Protein AF-A0A2B9PFP1-F1 (afdb_monomer)

Secondary structure (DSSP, 8-state):
--EEE--SS-HHHHHHHHHHHHHHHHHHTTS-GGG-EEE-----

Radius of gyration: 10.99 Å; Cα contacts (8 Å, |Δi|>4): 35; chains: 1; bounding box: 24×19×28 Å

Nearest PDB structures (foldseek):
  1u9d-assembly1_A  TM=9.142E-01  e=4.697E-02  Vibrio cholerae O1 biovar El Tor str. N16961
  6ogm-assembly2_G  TM=7.329E-01  e=5.042E-02  Burkholderia lata
  5c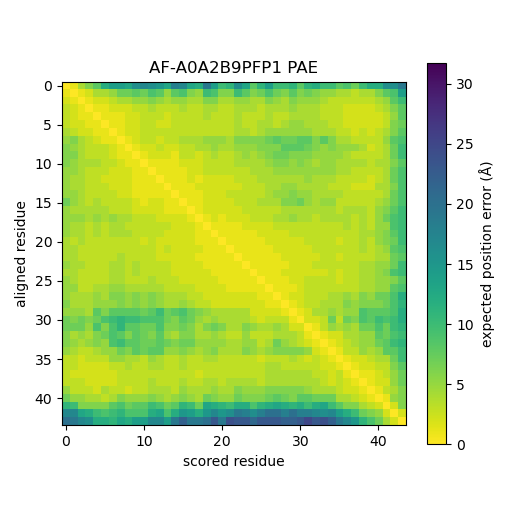ln-assembly2_I  TM=7.033E-01  e=1.179E-01  Pseudomonas putida
  6ghw-assembly2_C  TM=7.033E-01  e=1.457E-01  Pseudomonas putida
  2fm7-assembly1_A  TM=6.412E-01  e=1.679E-01  Pseudomonas putida

Solvent-accessible surface area (backbone atoms only — not comparable to full-atom values): 2838 Å² total; per-residue (Å²): 120,60,76,46,78,51,76,97,71,52,72,69,58,49,63,72,46,47,61,65,50,37,54,54,50,16,61,76,65,76,44,68,60,87,48,60,46,82,43,69,78,77,86,124

pLDDT: mean 84.6, std 8.28, range [48.19, 91.38]

Sequence (44 aa):
MPHVVFRGITIEQLKSISKPLVEELADICECGTDNFTLELPSST

Structure (mmCIF, N/CA/C/O backbone):
data_AF-A0A2B9PFP1-F1
#
_entry.id   AF-A0A2B9PFP1-F1
#
loop_
_atom_site.group_PDB
_atom_site.id
_atom_site.type_symbol
_atom_site.label_atom_id
_atom_site.label_alt_id
_atom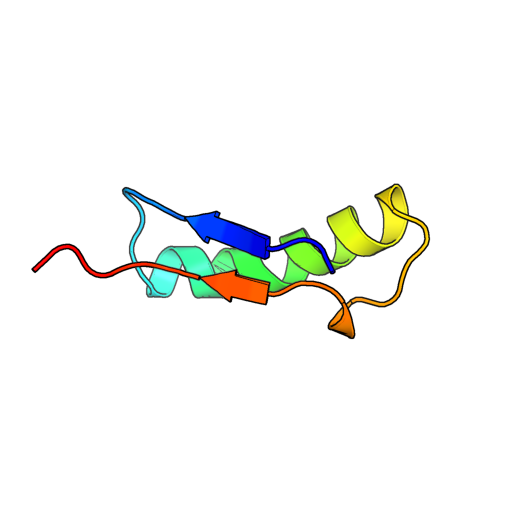_site.label_comp_id
_atom_site.lab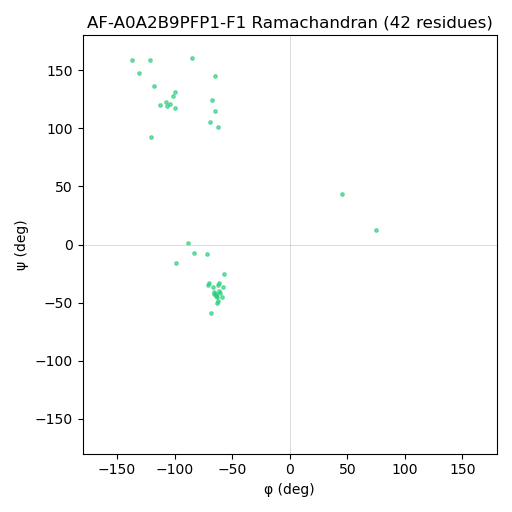el_asym_id
_atom_site.label_entity_id
_atom_site.label_seq_id
_atom_site.pdbx_PDB_ins_code
_atom_site.Cartn_x
_atom_site.Cartn_y
_atom_site.Cartn_z
_atom_site.occupancy
_atom_site.B_iso_or_equiv
_atom_site.auth_seq_id
_atom_site.auth_comp_id
_atom_site.auth_asym_id
_atom_site.auth_atom_id
_atom_site.pdbx_PDB_model_num
ATOM 1 N N . MET A 1 1 ? 10.531 8.174 -4.108 1.00 64.44 1 MET A N 1
ATOM 2 C CA . MET A 1 1 ? 9.781 7.591 -2.979 1.00 64.44 1 MET A CA 1
ATOM 3 C C . MET A 1 1 ? 8.332 8.037 -3.089 1.00 64.44 1 MET A C 1
ATOM 5 O O . MET A 1 1 ? 8.015 9.152 -2.688 1.00 64.44 1 MET A O 1
ATOM 9 N N . PRO A 1 2 ? 7.485 7.253 -3.771 1.00 74.38 2 PRO A N 1
ATOM 10 C CA . PRO A 1 2 ? 6.046 7.491 -3.826 1.00 74.38 2 PRO A CA 1
ATOM 11 C C . PRO A 1 2 ? 5.390 7.269 -2.452 1.00 74.38 2 PRO A C 1
ATOM 13 O O . PRO A 1 2 ? 5.509 6.204 -1.846 1.00 74.38 2 PRO A O 1
ATOM 16 N N . HIS A 1 3 ? 4.681 8.293 -1.974 1.00 83.88 3 HIS A N 1
ATOM 17 C CA . HIS A 1 3 ? 3.872 8.242 -0.756 1.00 83.88 3 HIS A CA 1
ATOM 18 C C . HIS A 1 3 ? 2.396 8.143 -1.141 1.00 83.88 3 HIS A C 1
ATOM 20 O O . HIS A 1 3 ? 1.878 9.019 -1.836 1.00 83.88 3 HIS A O 1
ATOM 26 N N . VAL A 1 4 ? 1.723 7.083 -0.699 1.00 86.06 4 VAL A N 1
ATOM 27 C CA . VAL A 1 4 ? 0.320 6.810 -1.022 1.00 86.06 4 VAL A CA 1
ATOM 28 C C . VAL A 1 4 ? -0.509 6.938 0.249 1.00 86.06 4 VAL A C 1
ATOM 30 O O . VAL A 1 4 ? -0.280 6.229 1.227 1.00 86.06 4 VAL A O 1
ATOM 33 N N . VAL A 1 5 ? -1.478 7.852 0.229 1.00 87.75 5 VAL A N 1
ATOM 34 C CA . VAL A 1 5 ? -2.350 8.143 1.372 1.00 87.75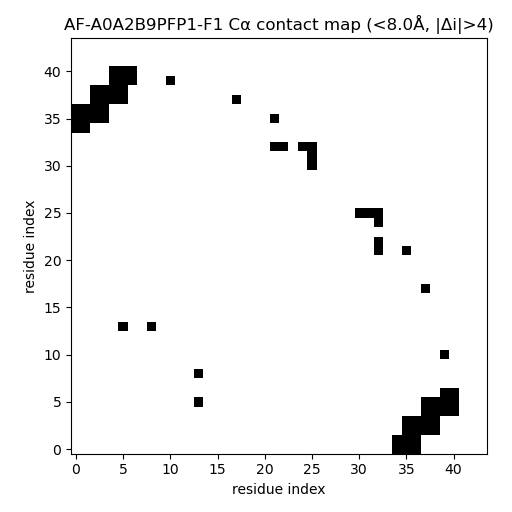 5 VAL A CA 1
ATOM 35 C C . VAL A 1 5 ? -3.743 7.590 1.100 1.00 87.75 5 VAL A C 1
ATOM 37 O O . VAL A 1 5 ? -4.396 7.980 0.132 1.00 87.75 5 VAL A O 1
ATOM 40 N N . PHE A 1 6 ? -4.222 6.721 1.982 1.00 87.38 6 PHE A N 1
ATOM 41 C CA . PHE A 1 6 ? -5.549 6.121 1.906 1.00 87.38 6 PHE A CA 1
ATOM 42 C C . PHE A 1 6 ? -6.507 6.846 2.843 1.00 87.38 6 PHE A C 1
ATOM 44 O O . PHE A 1 6 ? -6.211 7.062 4.016 1.00 87.38 6 PHE A O 1
ATOM 51 N N . ARG A 1 7 ? -7.685 7.211 2.335 1.00 88.50 7 ARG A N 1
ATOM 52 C CA . ARG A 1 7 ? -8.756 7.845 3.115 1.00 88.50 7 ARG A CA 1
ATOM 53 C C . ARG A 1 7 ? -10.074 7.130 2.852 1.00 88.50 7 ARG A C 1
ATOM 55 O O . ARG A 1 7 ? -10.305 6.655 1.746 1.00 88.50 7 ARG A O 1
ATOM 62 N N . GLY A 1 8 ? -10.938 7.074 3.864 1.00 85.94 8 GLY A N 1
ATOM 63 C CA . GLY A 1 8 ? -12.273 6.477 3.738 1.00 85.94 8 GLY A CA 1
ATOM 64 C C . GLY A 1 8 ? -12.302 4.944 3.701 1.00 85.94 8 GLY A 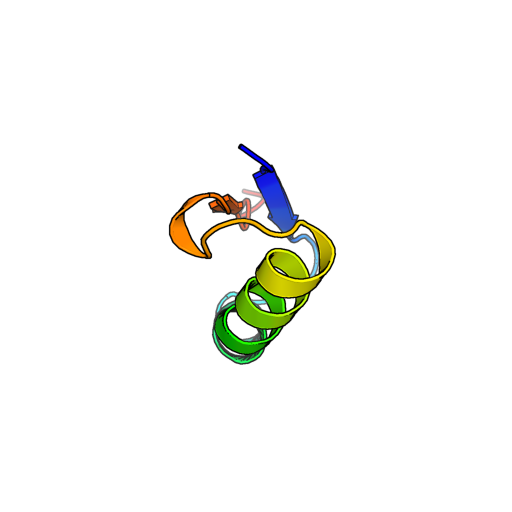C 1
ATOM 65 O O . GLY A 1 8 ? -13.342 4.376 3.388 1.00 85.94 8 GLY A O 1
ATOM 66 N N . ILE A 1 9 ? -11.195 4.274 4.034 1.00 87.31 9 ILE A N 1
ATOM 67 C CA . ILE A 1 9 ? -11.128 2.814 4.191 1.00 87.31 9 ILE A CA 1
ATOM 68 C C . ILE A 1 9 ? -10.655 2.460 5.602 1.00 87.31 9 ILE A C 1
ATOM 70 O O . ILE A 1 9 ? -10.044 3.281 6.284 1.00 87.31 9 ILE A O 1
ATOM 74 N N . THR A 1 10 ? -10.936 1.240 6.055 1.00 88.19 10 THR A N 1
ATOM 75 C CA . THR A 1 10 ? -10.443 0.755 7.349 1.00 88.19 10 THR A CA 1
ATOM 76 C C . THR A 1 10 ? -9.030 0.188 7.219 1.00 88.19 10 THR A C 1
ATOM 78 O O . THR A 1 10 ? -8.593 -0.212 6.138 1.00 88.19 10 THR A O 1
ATOM 81 N N . ILE A 1 11 ? -8.316 0.096 8.344 1.00 86.75 11 ILE A N 1
ATOM 82 C CA . ILE A 1 11 ? -6.989 -0.535 8.400 1.00 86.75 11 ILE A CA 1
ATOM 83 C C . ILE A 1 11 ? -7.033 -1.995 7.929 1.00 86.75 11 ILE A C 1
ATOM 85 O O . ILE A 1 11 ? -6.097 -2.453 7.283 1.00 86.75 11 ILE A O 1
ATOM 89 N N . GLU A 1 12 ? -8.104 -2.734 8.223 1.00 89.12 12 GLU A N 1
ATOM 90 C CA . GLU A 1 12 ? -8.255 -4.123 7.770 1.00 89.12 12 GLU A CA 1
ATOM 91 C C . GLU A 1 12 ? -8.381 -4.220 6.248 1.00 89.12 12 GLU A C 1
ATOM 93 O O . GLU A 1 12 ? -7.723 -5.057 5.631 1.00 89.12 12 GLU A O 1
ATOM 98 N N . GLN A 1 13 ? -9.160 -3.324 5.634 1.00 88.81 13 GLN A N 1
ATOM 99 C CA . GLN A 1 13 ? -9.254 -3.238 4.176 1.00 88.81 13 GLN A CA 1
ATOM 100 C C . GLN A 1 13 ? -7.901 -2.870 3.567 1.00 88.81 13 GLN A C 1
ATOM 102 O O . GLN A 1 13 ? -7.457 -3.542 2.638 1.00 88.81 13 GLN A O 1
ATOM 107 N N . LEU A 1 14 ? -7.200 -1.884 4.142 1.00 89.44 14 LEU A N 1
ATOM 108 C CA . LEU A 1 14 ? -5.862 -1.502 3.690 1.00 89.44 14 LEU A CA 1
ATOM 109 C C . LEU A 1 14 ? -4.875 -2.676 3.775 1.00 89.44 14 LEU A C 1
ATOM 111 O O . LEU A 1 14 ? -4.159 -2.929 2.815 1.00 89.44 14 LEU A O 1
ATOM 115 N N . LYS A 1 15 ? -4.864 -3.432 4.879 1.00 87.69 15 LYS A N 1
ATOM 116 C CA . LYS A 1 15 ? -4.001 -4.617 5.038 1.00 87.69 15 LYS A CA 1
ATOM 117 C C . LYS A 1 15 ? -4.307 -5.717 4.022 1.00 87.69 15 LYS A C 1
ATOM 119 O O . LYS A 1 15 ? -3.394 -6.417 3.598 1.00 87.69 15 LYS A O 1
ATOM 124 N N . SER A 1 16 ? -5.575 -5.881 3.642 1.00 91.31 16 SER A N 1
ATOM 125 C CA . SER A 1 16 ? -5.969 -6.878 2.644 1.00 91.31 16 SER A CA 1
ATOM 126 C C . SER A 1 16 ? -5.491 -6.513 1.238 1.00 91.31 16 SER A C 1
ATOM 128 O O . SER A 1 16 ? -5.189 -7.412 0.456 1.00 91.31 16 SER A O 1
ATOM 130 N N . ILE A 1 17 ? -5.435 -5.218 0.906 1.00 89.44 17 ILE A N 1
ATOM 131 C CA . ILE A 1 17 ? -5.062 -4.742 -0.435 1.00 89.44 17 ILE A CA 1
ATOM 132 C C . ILE A 1 17 ? -3.596 -4.309 -0.540 1.00 89.44 17 ILE A C 1
ATOM 134 O O . ILE A 1 17 ? -3.089 -4.184 -1.648 1.00 89.44 17 ILE A O 1
ATOM 138 N N . SER A 1 18 ? -2.897 -4.083 0.577 1.00 86.88 18 SER A N 1
ATOM 139 C CA . SER A 1 18 ? -1.566 -3.459 0.586 1.00 86.88 18 SER A CA 1
ATOM 140 C C . SER A 1 18 ? -0.525 -4.247 -0.199 1.00 86.88 18 SER A C 1
ATOM 142 O O . SER A 1 18 ? 0.280 -3.658 -0.909 1.00 86.88 18 SER A O 1
ATOM 144 N N . LYS A 1 19 ? -0.535 -5.576 -0.066 1.00 87.81 19 LYS A N 1
ATOM 145 C CA . LYS A 1 19 ? 0.445 -6.454 -0.706 1.00 87.81 19 LYS A CA 1
ATOM 146 C C . LYS A 1 19 ? 0.288 -6.490 -2.236 1.00 87.81 19 LYS A C 1
ATOM 148 O O . LYS A 1 19 ? 1.226 -6.055 -2.898 1.00 87.81 19 LYS A O 1
ATOM 153 N N . PRO A 1 20 ? -0.877 -6.881 -2.798 1.00 91.38 20 PRO A N 1
ATOM 154 C CA . PRO A 1 20 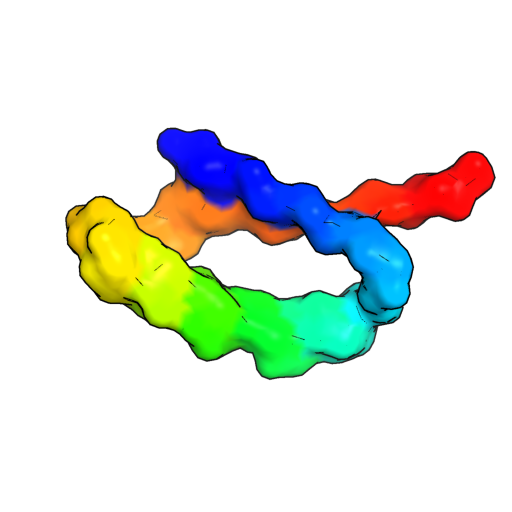? -1.050 -6.875 -4.250 1.00 91.38 20 PRO A CA 1
ATOM 155 C C . PRO A 1 20 ? -0.905 -5.468 -4.841 1.00 91.38 20 PRO A C 1
ATOM 157 O O . PRO A 1 20 ? -0.365 -5.314 -5.926 1.00 91.38 20 PRO A O 1
ATOM 160 N N . LEU A 1 21 ? -1.316 -4.421 -4.117 1.00 89.50 21 LEU A N 1
ATOM 161 C CA . LEU A 1 21 ? -1.179 -3.048 -4.593 1.00 89.50 21 LEU A CA 1
ATOM 162 C C . LEU A 1 21 ? 0.285 -2.625 -4.762 1.00 89.50 21 LEU A C 1
ATOM 164 O O . LEU A 1 21 ? 0.624 -1.997 -5.758 1.00 89.50 21 LEU A O 1
ATOM 168 N N . VAL A 1 22 ? 1.149 -2.937 -3.794 1.00 89.25 22 VAL A N 1
ATOM 169 C CA . VAL A 1 22 ? 2.572 -2.580 -3.875 1.00 89.25 22 VAL A CA 1
ATOM 170 C C . VAL A 1 22 ? 3.291 -3.420 -4.930 1.00 89.25 22 VAL A C 1
ATOM 172 O O . VAL A 1 22 ? 4.166 -2.886 -5.600 1.00 89.25 22 VAL A O 1
ATOM 175 N N . GLU A 1 23 ? 2.911 -4.688 -5.116 1.00 89.75 23 GLU A N 1
ATOM 176 C CA . GLU A 1 23 ? 3.453 -5.542 -6.184 1.00 89.75 23 GLU A CA 1
ATOM 177 C C . GLU A 1 23 ? 3.130 -4.976 -7.578 1.00 89.75 23 GLU A C 1
ATOM 179 O O . GLU A 1 23 ? 4.040 -4.779 -8.380 1.00 89.75 23 GLU A O 1
ATOM 184 N N . GLU A 1 24 ? 1.873 -4.605 -7.833 1.00 90.50 24 GLU A N 1
ATOM 185 C CA . GLU A 1 24 ? 1.464 -4.007 -9.115 1.00 90.50 24 GLU A CA 1
ATOM 186 C C . GLU A 1 24 ? 2.111 -2.630 -9.336 1.00 90.50 24 GLU A C 1
ATOM 188 O O . GLU A 1 24 ? 2.567 -2.304 -10.430 1.00 90.50 24 GLU A O 1
ATOM 193 N N . LEU A 1 25 ? 2.188 -1.799 -8.290 1.00 88.25 25 LEU A N 1
ATOM 194 C CA . LEU A 1 25 ? 2.828 -0.484 -8.383 1.00 88.25 25 LEU A CA 1
ATOM 195 C C . LEU A 1 25 ? 4.338 -0.592 -8.628 1.00 88.25 25 LEU A C 1
ATOM 197 O O . LEU A 1 25 ? 4.893 0.235 -9.353 1.00 88.25 25 LEU A O 1
ATOM 201 N N . ALA A 1 26 ? 4.994 -1.583 -8.027 1.00 88.38 26 ALA A N 1
ATOM 202 C CA . ALA A 1 26 ? 6.406 -1.875 -8.233 1.00 88.38 26 ALA A CA 1
ATOM 203 C C . ALA A 1 26 ? 6.690 -2.297 -9.680 1.00 88.38 26 ALA A C 1
ATOM 205 O O . ALA A 1 26 ? 7.653 -1.797 -10.262 1.00 88.38 26 ALA A O 1
ATOM 206 N N . ASP A 1 27 ? 5.827 -3.136 -10.264 1.00 89.56 27 ASP A N 1
ATOM 207 C CA . ASP A 1 27 ? 5.910 -3.558 -11.667 1.00 89.56 27 ASP A CA 1
ATOM 208 C C . ASP A 1 27 ? 5.744 -2.365 -12.624 1.00 89.56 27 ASP A C 1
ATOM 210 O O . ASP A 1 27 ? 6.618 -2.101 -13.448 1.00 89.56 27 ASP A O 1
ATOM 214 N N . ILE A 1 28 ? 4.700 -1.548 -12.426 1.00 88.56 28 ILE A N 1
ATOM 215 C CA . ILE A 1 28 ? 4.432 -0.353 -13.249 1.00 88.56 28 ILE A CA 1
ATOM 216 C C . ILE A 1 28 ? 5.568 0.672 -13.162 1.00 88.56 28 ILE A C 1
ATOM 218 O O . ILE A 1 28 ? 5.898 1.331 -14.148 1.00 88.56 28 ILE A O 1
ATOM 222 N N . CYS A 1 29 ? 6.127 0.866 -11.969 1.00 85.19 29 CYS A N 1
ATOM 223 C CA . CYS A 1 29 ? 7.168 1.867 -11.746 1.00 85.19 29 CYS A CA 1
ATOM 224 C C . CYS A 1 29 ? 8.583 1.326 -11.998 1.00 85.19 29 CYS A C 1
ATOM 226 O O . CYS A 1 29 ? 9.539 2.070 -11.767 1.00 85.19 29 CYS A O 1
ATOM 228 N N . GLU A 1 30 ? 8.721 0.055 -12.400 1.00 85.56 30 GLU A N 1
ATOM 229 C CA . GLU A 1 30 ? 9.995 -0.666 -12.534 1.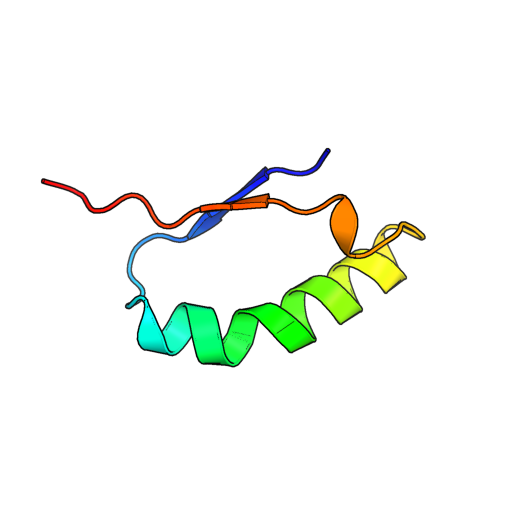00 85.56 30 GLU A CA 1
ATOM 230 C C . GLU A 1 30 ? 10.917 -0.448 -11.318 1.00 85.56 30 GLU A C 1
ATOM 232 O O . GLU A 1 30 ? 12.113 -0.166 -11.435 1.00 85.56 30 GLU A O 1
ATOM 237 N N . CYS A 1 31 ? 10.347 -0.517 -10.110 1.00 84.81 31 CYS A N 1
ATOM 238 C CA . CYS A 1 31 ? 11.059 -0.200 -8.874 1.00 84.81 31 CYS A CA 1
ATOM 239 C C . CYS A 1 31 ? 10.763 -1.208 -7.762 1.00 84.81 31 CYS A C 1
ATOM 241 O O . CYS A 1 31 ? 9.756 -1.902 -7.781 1.00 84.81 31 CYS A O 1
ATOM 243 N N . GLY A 1 32 ? 11.649 -1.300 -6.767 1.00 82.81 32 GLY A N 1
ATOM 244 C CA . GLY A 1 32 ? 11.453 -2.218 -5.643 1.00 82.81 32 GLY A CA 1
ATOM 245 C C . GLY A 1 32 ? 10.232 -1.852 -4.793 1.00 82.81 32 GLY A C 1
ATOM 246 O O . GLY A 1 32 ? 9.968 -0.669 -4.560 1.00 82.81 32 GLY A O 1
ATOM 247 N N . THR A 1 33 ? 9.546 -2.870 -4.269 1.00 83.25 33 THR A N 1
ATOM 248 C CA . THR A 1 33 ? 8.379 -2.748 -3.375 1.00 83.25 33 THR A CA 1
ATOM 249 C C . THR A 1 33 ? 8.664 -1.938 -2.106 1.00 83.25 33 THR A C 1
ATOM 251 O O . THR A 1 33 ? 7.766 -1.315 -1.548 1.00 83.25 33 THR A O 1
ATOM 254 N N . ASP A 1 34 ? 9.925 -1.880 -1.675 1.00 81.94 34 ASP A N 1
ATOM 255 C CA . ASP A 1 34 ? 10.384 -1.124 -0.504 1.00 81.94 34 ASP A CA 1
ATOM 256 C C . ASP A 1 34 ? 10.378 0.402 -0.701 1.00 81.94 34 ASP A C 1
ATOM 258 O O . ASP A 1 34 ? 10.586 1.155 0.249 1.00 81.94 34 ASP A O 1
ATOM 262 N N . ASN A 1 35 ? 10.129 0.891 -1.922 1.00 82.38 35 ASN A N 1
ATOM 263 C CA . ASN A 1 35 ? 10.077 2.329 -2.202 1.00 82.38 35 ASN A CA 1
ATOM 264 C C . ASN A 1 35 ? 8.723 2.981 -1.892 1.00 82.38 35 ASN A C 1
ATOM 266 O O . ASN A 1 35 ? 8.613 4.208 -1.995 1.00 82.38 35 ASN A O 1
ATOM 270 N N . PHE A 1 36 ? 7.704 2.193 -1.545 1.00 85.44 36 PHE A N 1
ATOM 271 C CA . P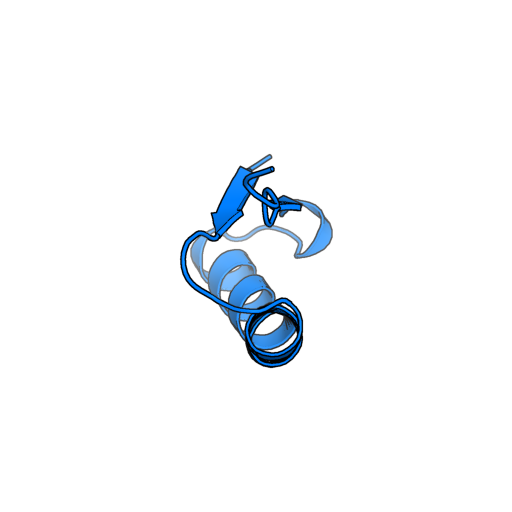HE A 1 36 ? 6.339 2.670 -1.349 1.00 85.44 36 PHE A CA 1
ATOM 272 C C . PHE A 1 36 ? 6.016 2.825 0.133 1.00 85.44 36 PHE A C 1
ATOM 274 O O . PHE A 1 36 ? 6.163 1.898 0.926 1.00 85.44 36 PHE A O 1
ATOM 281 N N . THR A 1 37 ? 5.520 4.002 0.508 1.00 88.19 37 THR A N 1
ATOM 282 C CA . THR A 1 37 ? 4.980 4.247 1.851 1.00 88.19 37 THR A CA 1
ATOM 283 C C . THR A 1 37 ? 3.462 4.330 1.767 1.00 88.19 37 THR A C 1
ATOM 285 O O . THR A 1 37 ? 2.935 5.200 1.074 1.00 88.19 37 THR A O 1
ATOM 288 N N . LEU A 1 38 ? 2.765 3.434 2.469 1.00 88.06 38 LEU A N 1
ATOM 289 C CA . LEU A 1 38 ? 1.305 3.424 2.577 1.00 88.06 38 LEU A CA 1
ATOM 290 C C . LEU A 1 38 ? 0.904 4.061 3.911 1.00 88.06 38 LEU A C 1
ATOM 292 O O . LEU A 1 38 ? 1.242 3.535 4.972 1.00 88.06 38 LEU A O 1
ATOM 296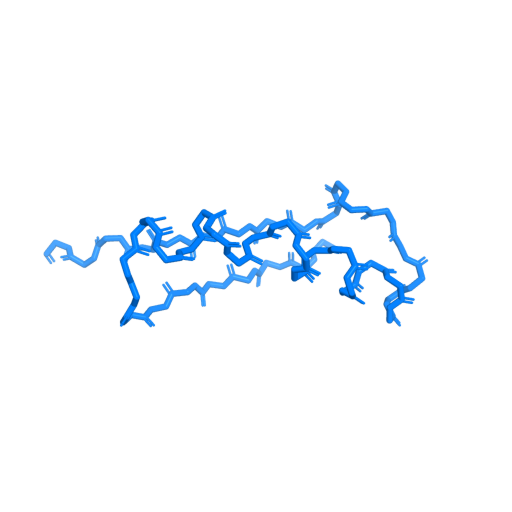 N N . GLU A 1 39 ? 0.172 5.168 3.869 1.00 87.25 39 GLU A N 1
ATOM 297 C CA . GLU A 1 39 ? -0.291 5.871 5.066 1.00 87.25 39 GLU A CA 1
ATOM 298 C C . GLU A 1 39 ? -1.819 5.895 5.126 1.00 87.25 39 GLU A C 1
ATOM 300 O O . GLU A 1 39 ? -2.490 6.168 4.131 1.00 87.25 39 GLU A O 1
ATOM 305 N N . LEU A 1 40 ? -2.376 5.637 6.309 1.00 87.12 40 LEU A N 1
ATOM 306 C CA . LEU A 1 40 ? -3.797 5.821 6.587 1.00 87.12 40 LEU A CA 1
ATOM 307 C C . LEU A 1 40 ? -3.948 6.822 7.734 1.00 87.12 40 LEU A C 1
ATOM 309 O O . LEU A 1 40 ? -3.884 6.421 8.898 1.00 87.12 40 LEU A O 1
ATOM 313 N N . PRO A 1 41 ? -4.108 8.123 7.440 1.00 81.62 41 PRO A N 1
ATOM 314 C CA . PRO A 1 41 ? -4.328 9.118 8.471 1.00 81.62 41 PRO A CA 1
ATOM 315 C C . PRO A 1 41 ? -5.667 8.842 9.153 1.00 81.62 41 PRO A C 1
ATOM 317 O O . PRO A 1 41 ? -6.735 8.937 8.544 1.00 81.62 41 PRO A O 1
ATOM 320 N N . SER A 1 42 ? -5.614 8.503 10.436 1.00 73.25 42 SER A N 1
ATOM 321 C CA . SER A 1 42 ? -6.783 8.504 11.304 1.00 73.25 42 SER A CA 1
ATOM 322 C C . SER A 1 42 ? -7.203 9.955 11.527 1.00 73.25 42 SER A C 1
ATOM 324 O O . SER A 1 42 ? -6.526 10.684 12.249 1.00 73.25 42 SER A O 1
ATOM 326 N N . SER A 1 43 ? -8.288 10.388 10.877 1.00 61.22 43 SER A N 1
ATOM 327 C CA . SER A 1 43 ? -8.948 11.652 11.214 1.00 61.22 43 SER A CA 1
ATOM 328 C C . SER A 1 43 ? -9.452 11.565 12.656 1.00 61.22 43 SER A C 1
ATOM 330 O O . SER A 1 43 ? -10.454 10.902 12.913 1.00 61.22 43 SER A O 1
ATOM 332 N N . THR A 1 44 ? -8.708 12.169 13.583 1.00 48.19 44 THR A N 1
ATOM 333 C CA . THR A 1 44 ? -9.187 12.559 14.920 1.00 48.19 44 THR A CA 1
ATOM 334 C C . THR A 1 44 ? -10.225 13.658 14.823 1.00 48.19 44 THR A C 1
ATOM 336 O O . THR A 1 44 ? -9.996 14.578 14.002 1.00 48.19 44 THR A O 1
#

Organism: Bacillus cereus (NCBI:txid1396)

InterPro domains:
  IPR014347 Tautomerase/MIF superfamily [G3DSA:3.30.429.10] (1-44)
  IPR014347 Tautomerase/MIF superfamily [SSF55331] (1-43)
  IPR015017 Protein of unknown function DUF1904 [PF08921] (1-41)

Foldseek 3Di:
DDEAEDEPDDPVVCVVCVVVVLVVVCVVVVHDSVVYHYHYDDDD

Mean predicted aligned error: 4.56 Å